Protein AF-A0A920L646-F1 (afdb_monomer)

Sequence (83 aa):
MIDVVQIVGSFVLRAYKETRFPFIVVTLSYWGLALPLGYLLAIHWGGGSPDGTVDFWIATILGIGVAAALITWRVRRLLRTLD

Mean predicted aligned error: 7.62 Å

Solvent-accessible surface area (backbone atoms only — not comparable to full-atom values): 4238 Å² total; per-residue (Å²): 113,57,64,57,51,32,51,52,39,40,51,53,34,42,74,71,70,46,56,64,61,52,52,51,43,46,49,45,21,48,62,66,38,14,48,52,45,17,49,46,39,23,60,71,68,24,75,85,47,86,61,22,59,58,40,32,51,51,22,42,53,51,15,46,46,53,30,20,52,54,36,48,51,51,52,53,52,57,54,64,72,74,111

Radius of gyration: 15.31 Å; Cα contacts (8 Å, |Δi|>4): 84; chains: 1; bounding box: 38×20×42 Å

Nearest PDB structures (foldseek):
  5y50-assembly1_A  TM=9.023E-01  e=2.262E-01  Arabidopsis thaliana
  7dqk-assembly1_A  TM=9.474E-01  e=2.182E+00  Nicotiana tabacum

pLDDT: mean 76.57, std 7.85, range [55.16, 85.12]

Foldseek 3Di:
DLLVLLVVLCVVCVVVVNNVQLVVLLCCLVVVFLVVQLCCCLPVVVVPPPCSVVSSVVSVVRSSNSSSVSSVVVSVVVVVVVD

Structure (mmCIF, N/CA/C/O backbone):
data_AF-A0A920L646-F1
#
_entry.id   AF-A0A920L646-F1
#
loop_
_atom_site.group_PDB
_atom_site.id
_atom_site.type_symbol
_atom_site.label_atom_id
_atom_site.label_alt_id
_atom_site.label_comp_id
_atom_site.label_asym_id
_atom_site.label_entity_id
_atom_site.label_seq_id
_atom_site.pdbx_PDB_ins_code
_atom_site.Cartn_x
_atom_site.Cartn_y
_atom_site.Cartn_z
_atom_site.occupancy
_atom_site.B_iso_or_equiv
_atom_site.auth_seq_id
_atom_site.auth_comp_id
_atom_site.auth_asym_id
_atom_site.auth_atom_id
_atom_site.pdbx_PDB_model_num
ATOM 1 N N . MET A 1 1 ? 8.828 7.929 3.395 1.00 61.84 1 MET A N 1
ATOM 2 C CA . MET A 1 1 ? 7.733 8.483 4.247 1.00 61.84 1 MET A CA 1
ATOM 3 C C . MET A 1 1 ? 6.483 7.610 4.189 1.00 61.84 1 MET A C 1
ATOM 5 O O . MET A 1 1 ? 5.896 7.348 5.232 1.00 61.84 1 MET A O 1
ATOM 9 N N . ILE A 1 2 ? 6.090 7.132 3.003 1.00 76.25 2 ILE A N 1
ATOM 10 C CA . ILE A 1 2 ? 4.986 6.170 2.818 1.00 76.25 2 ILE A CA 1
ATOM 11 C C . ILE A 1 2 ? 5.190 4.854 3.592 1.00 76.25 2 ILE A C 1
ATOM 13 O O . ILE A 1 2 ? 4.242 4.260 4.097 1.00 76.25 2 ILE A O 1
ATOM 17 N N . ASP A 1 3 ? 6.447 4.463 3.764 1.00 74.69 3 ASP A N 1
ATOM 18 C CA . ASP A 1 3 ? 6.906 3.248 4.441 1.00 74.69 3 ASP A CA 1
ATOM 19 C C . ASP A 1 3 ? 6.530 3.288 5.928 1.00 74.69 3 ASP A C 1
ATOM 21 O O . ASP A 1 3 ? 5.987 2.335 6.483 1.00 74.69 3 ASP A O 1
ATOM 25 N N . VAL A 1 4 ? 6.734 4.450 6.560 1.00 82.25 4 VAL A N 1
ATOM 26 C CA . VAL A 1 4 ? 6.393 4.688 7.968 1.00 82.25 4 VAL A CA 1
ATOM 27 C C . VAL A 1 4 ? 4.886 4.562 8.182 1.00 82.25 4 VAL A C 1
ATOM 29 O O . VAL A 1 4 ? 4.456 3.942 9.151 1.00 82.25 4 VAL A O 1
ATOM 32 N N . VAL A 1 5 ? 4.074 5.087 7.260 1.00 80.25 5 VAL A N 1
ATOM 33 C CA . VAL A 1 5 ? 2.606 5.003 7.337 1.00 80.25 5 VAL A CA 1
ATOM 34 C C . VAL A 1 5 ? 2.133 3.551 7.250 1.00 80.25 5 VAL A C 1
ATOM 36 O O . VAL A 1 5 ? 1.297 3.129 8.053 1.00 80.25 5 VAL A O 1
ATOM 39 N N . GLN A 1 6 ? 2.694 2.766 6.326 1.00 79.88 6 GLN A N 1
ATOM 40 C CA . GLN A 1 6 ? 2.382 1.341 6.201 1.00 79.88 6 GLN A CA 1
ATOM 41 C C . GLN A 1 6 ? 2.748 0.570 7.481 1.00 79.88 6 GLN A C 1
ATOM 43 O O . GLN A 1 6 ? 1.961 -0.256 7.959 1.00 79.88 6 GLN A O 1
ATOM 48 N N . ILE A 1 7 ? 3.929 0.845 8.046 1.00 82.62 7 ILE A N 1
ATOM 49 C CA . ILE A 1 7 ? 4.439 0.183 9.252 1.00 82.62 7 ILE A CA 1
ATOM 50 C C . ILE A 1 7 ? 3.566 0.531 10.464 1.00 82.62 7 ILE A C 1
ATOM 52 O O . ILE A 1 7 ? 3.047 -0.373 11.121 1.00 82.62 7 ILE A O 1
ATOM 56 N N . VAL A 1 8 ? 3.337 1.820 10.728 1.00 84.88 8 VAL A N 1
ATOM 57 C CA . VAL A 1 8 ? 2.519 2.284 11.861 1.00 84.88 8 VAL A CA 1
ATOM 58 C C . VAL A 1 8 ? 1.081 1.775 11.745 1.00 84.88 8 VAL A C 1
ATOM 60 O O . VAL A 1 8 ? 0.551 1.227 12.711 1.00 84.88 8 VAL A O 1
ATOM 63 N N . GLY A 1 9 ? 0.463 1.861 10.562 1.00 80.50 9 GLY A N 1
ATOM 64 C CA . GLY A 1 9 ? -0.889 1.340 10.345 1.00 80.50 9 GLY A CA 1
ATOM 65 C C . GLY A 1 9 ? -0.993 -0.175 10.566 1.00 80.50 9 GLY A C 1
ATOM 66 O O . GLY A 1 9 ? -1.971 -0.650 11.146 1.00 80.50 9 GLY A O 1
ATOM 67 N N . SER A 1 10 ? 0.043 -0.934 10.194 1.00 79.19 10 SER A N 1
ATOM 68 C CA . SER A 1 10 ? 0.120 -2.373 10.478 1.00 79.19 10 SER A CA 1
ATOM 69 C C . SER A 1 10 ? 0.244 -2.668 11.975 1.00 79.19 10 SER A C 1
ATOM 71 O O . SER A 1 10 ? -0.375 -3.616 12.458 1.00 79.19 10 SER A O 1
ATOM 73 N N . PHE A 1 11 ? 1.016 -1.872 12.723 1.00 82.94 11 PHE A N 1
ATOM 74 C CA . PHE A 1 11 ? 1.134 -2.015 14.179 1.00 82.94 11 PHE A CA 1
ATOM 75 C C . PHE A 1 11 ? -0.175 -1.694 14.903 1.00 82.94 11 PHE A C 1
ATOM 77 O O . PHE A 1 11 ? -0.559 -2.442 15.800 1.00 82.94 11 PHE A O 1
ATOM 84 N N . VAL A 1 12 ? -0.898 -0.656 14.470 1.00 82.50 12 VAL A N 1
ATOM 85 C CA . VAL A 1 12 ? -2.233 -0.335 15.001 1.00 82.50 12 VAL A CA 1
ATOM 86 C C . VAL A 1 12 ? -3.190 -1.506 14.770 1.00 82.50 12 VAL A C 1
ATOM 88 O O . VAL A 1 12 ? -3.789 -1.997 15.720 1.00 82.50 12 VAL A O 1
ATOM 91 N N . LEU A 1 13 ? -3.279 -2.036 13.547 1.00 78.06 13 LEU A N 1
ATOM 92 C CA . LEU A 1 13 ? -4.147 -3.187 13.246 1.00 78.06 13 LEU A CA 1
ATOM 93 C C . LEU A 1 13 ? -3.783 -4.436 14.067 1.00 78.06 13 LEU A C 1
ATOM 95 O O . LEU A 1 13 ? -4.670 -5.149 14.538 1.00 78.06 13 LEU A O 1
ATOM 99 N N . ARG A 1 14 ? -2.486 -4.672 14.310 1.00 78.69 14 ARG A N 1
ATOM 100 C CA . ARG A 1 14 ? -2.024 -5.750 15.200 1.00 78.69 14 ARG A CA 1
ATOM 101 C C . ARG A 1 14 ? -2.430 -5.524 16.658 1.00 78.69 14 ARG A C 1
ATOM 103 O O . ARG A 1 14 ? -2.794 -6.496 17.315 1.00 78.69 14 ARG A O 1
ATOM 110 N N . ALA A 1 15 ? -2.422 -4.282 17.145 1.00 81.88 15 ALA A N 1
ATOM 111 C CA . ALA A 1 15 ? -2.913 -3.945 18.484 1.00 81.88 15 ALA A CA 1
ATOM 112 C C . ALA A 1 15 ? -4.417 -4.248 18.639 1.00 81.88 15 ALA A C 1
ATOM 114 O O . ALA A 1 15 ? -4.841 -4.741 19.680 1.00 81.88 15 ALA A O 1
ATOM 115 N N . TYR A 1 16 ? -5.199 -4.078 17.569 1.00 78.00 16 TYR A N 1
ATOM 116 C CA . TYR A 1 16 ? -6.620 -4.452 17.499 1.00 78.00 16 TYR A CA 1
ATOM 117 C C . TYR A 1 16 ? -6.877 -5.955 17.246 1.00 78.00 16 TYR A C 1
ATOM 119 O O . TYR A 1 16 ? -8.001 -6.347 16.942 1.00 78.00 16 TYR A O 1
ATOM 127 N N . LYS A 1 17 ? -5.856 -6.819 17.368 1.00 78.25 17 LYS A N 1
ATOM 128 C CA . LYS A 1 17 ? -5.893 -8.267 17.056 1.00 78.25 17 LYS A CA 1
ATOM 129 C C . LYS A 1 17 ? -6.223 -8.613 15.592 1.00 78.25 17 LYS A C 1
ATOM 131 O O . LYS A 1 17 ? -6.380 -9.790 15.264 1.00 78.25 17 LYS A O 1
ATOM 136 N N . GLU A 1 18 ? -6.249 -7.642 14.679 1.00 74.38 18 GLU A N 1
ATOM 137 C CA . GLU A 1 18 ? -6.558 -7.859 13.263 1.00 74.38 18 GLU A CA 1
ATOM 138 C C . GLU A 1 18 ? -5.265 -7.962 12.429 1.00 74.38 18 GLU A C 1
ATOM 140 O O . GLU A 1 18 ? -4.851 -7.042 11.726 1.00 74.38 18 GLU A O 1
ATOM 145 N N . THR A 1 19 ? -4.573 -9.105 12.516 1.00 76.12 19 THR A N 1
ATOM 146 C CA . THR A 1 19 ? -3.248 -9.294 11.881 1.00 76.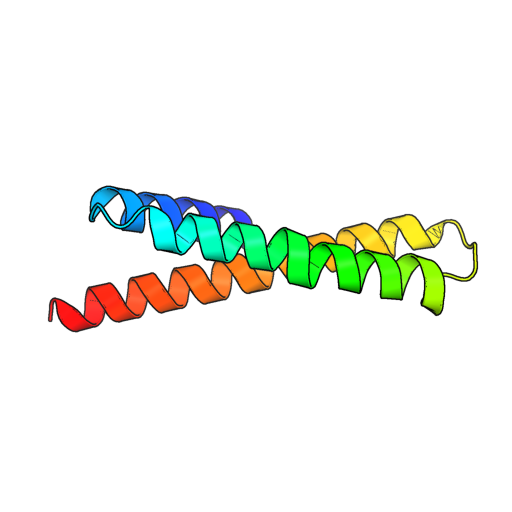12 19 THR A CA 1
ATOM 147 C C . THR A 1 19 ? -3.303 -9.765 10.426 1.00 76.12 19 THR A C 1
ATOM 149 O O . THR A 1 19 ? -2.357 -9.551 9.667 1.00 76.12 19 THR A O 1
ATOM 152 N N . ARG A 1 20 ? -4.415 -10.389 10.020 1.00 76.62 20 ARG A N 1
ATOM 153 C CA . ARG A 1 20 ? -4.583 -10.995 8.687 1.00 76.62 20 ARG A CA 1
ATOM 154 C C . ARG A 1 20 ? -4.685 -9.949 7.579 1.00 76.62 20 ARG A C 1
ATOM 156 O O . ARG A 1 20 ? -4.122 -10.133 6.506 1.00 76.62 20 ARG A O 1
ATOM 163 N N . PHE A 1 21 ? -5.369 -8.841 7.853 1.00 78.19 21 PHE A N 1
ATOM 164 C CA . PHE A 1 21 ? -5.630 -7.796 6.868 1.00 78.19 21 PHE A CA 1
ATOM 165 C C . PHE A 1 21 ? -4.347 -7.111 6.356 1.00 78.19 21 PHE A C 1
ATOM 167 O O . PHE A 1 21 ? -4.113 -7.146 5.147 1.00 78.19 21 PHE A O 1
ATOM 174 N N . PRO A 1 22 ? -3.465 -6.555 7.215 1.00 79.19 22 PRO A N 1
ATOM 175 C CA . PRO A 1 22 ? -2.222 -5.948 6.738 1.00 79.19 22 PRO A CA 1
ATOM 176 C C . PRO A 1 22 ? -1.301 -6.959 6.038 1.00 79.19 22 PRO A C 1
ATOM 178 O O . PRO A 1 22 ? -0.632 -6.598 5.075 1.00 79.19 22 PRO A O 1
ATOM 181 N N . PHE A 1 23 ? -1.303 -8.233 6.449 1.00 79.19 23 PHE A N 1
ATOM 182 C CA . PHE A 1 23 ? -0.487 -9.268 5.806 1.00 79.19 23 PHE A CA 1
ATOM 183 C C . PHE A 1 23 ? -0.931 -9.552 4.362 1.00 79.19 23 PHE A C 1
ATOM 185 O O . PHE A 1 23 ? -0.097 -9.601 3.457 1.00 79.19 23 PHE A O 1
ATOM 192 N N . ILE A 1 24 ? -2.242 -9.679 4.129 1.00 82.62 24 ILE A N 1
ATO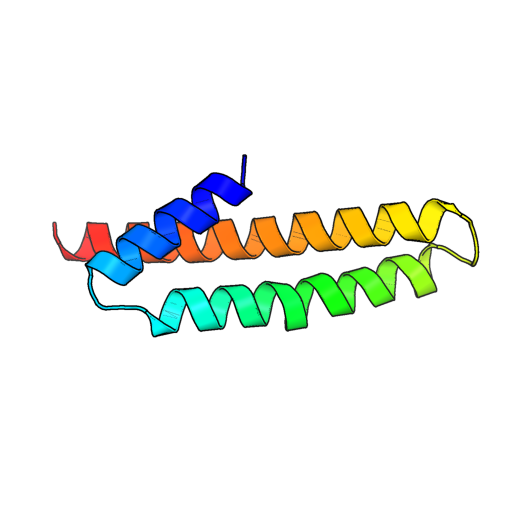M 193 C CA . ILE A 1 24 ? -2.804 -9.896 2.786 1.00 82.62 24 ILE A CA 1
ATOM 194 C C . ILE A 1 24 ? -2.557 -8.676 1.897 1.00 82.62 24 ILE A C 1
ATOM 196 O O . ILE A 1 24 ? -2.148 -8.835 0.752 1.00 82.62 24 ILE A O 1
ATOM 200 N N . VAL A 1 25 ? -2.752 -7.464 2.425 1.00 83.12 25 VAL A N 1
ATOM 201 C CA . VAL A 1 25 ? -2.539 -6.223 1.665 1.00 83.12 25 VAL A CA 1
ATOM 202 C C . VAL A 1 25 ? -1.086 -6.088 1.223 1.00 83.12 25 VAL A C 1
ATOM 204 O O . VAL A 1 25 ? -0.835 -5.858 0.045 1.00 83.12 25 VAL A O 1
ATOM 207 N N . VAL A 1 26 ? -0.125 -6.284 2.130 1.00 82.38 26 VAL A N 1
ATOM 208 C CA . VAL A 1 26 ? 1.303 -6.212 1.782 1.00 82.38 26 VAL A CA 1
ATOM 209 C C . VAL A 1 26 ? 1.674 -7.301 0.781 1.00 82.38 26 VAL A C 1
ATOM 211 O O . VAL A 1 26 ? 2.371 -7.015 -0.189 1.00 82.38 26 VAL A O 1
ATOM 214 N N . THR A 1 27 ? 1.162 -8.520 0.966 1.00 83.06 27 THR A N 1
ATOM 215 C CA . THR A 1 27 ? 1.411 -9.627 0.034 1.00 83.06 27 THR A CA 1
ATOM 216 C C . THR A 1 27 ? 0.877 -9.300 -1.359 1.00 83.06 27 THR A C 1
ATOM 218 O O . THR A 1 27 ? 1.625 -9.409 -2.321 1.00 83.06 27 THR A O 1
ATOM 221 N N . LEU A 1 28 ? -0.367 -8.829 -1.483 1.00 83.19 28 LEU A N 1
ATOM 222 C CA . LEU A 1 28 ? -0.965 -8.464 -2.772 1.00 83.19 28 LEU A CA 1
ATOM 223 C C . LEU A 1 28 ? -0.292 -7.249 -3.415 1.00 83.19 28 LEU A C 1
ATOM 225 O O . LEU A 1 28 ? -0.105 -7.229 -4.626 1.00 83.19 28 LEU A O 1
ATOM 229 N N . SER A 1 29 ? 0.103 -6.248 -2.633 1.00 81.81 29 SER A N 1
ATOM 230 C CA . SER A 1 29 ? 0.802 -5.078 -3.166 1.00 81.81 29 SER A CA 1
ATOM 231 C C . SER A 1 29 ? 2.199 -5.424 -3.680 1.00 81.81 29 SER A C 1
ATOM 233 O O . SER A 1 29 ? 2.587 -4.946 -4.744 1.00 81.81 29 SER A O 1
ATOM 235 N N . TYR A 1 30 ? 2.943 -6.281 -2.980 1.00 78.38 30 TYR A N 1
ATOM 236 C CA . TYR A 1 30 ? 4.261 -6.714 -3.448 1.00 78.38 30 TYR A CA 1
ATOM 237 C C . TYR A 1 30 ? 4.161 -7.715 -4.603 1.00 78.38 30 TYR A C 1
ATOM 239 O O . TYR A 1 30 ? 4.795 -7.533 -5.639 1.00 78.38 30 TYR A O 1
ATOM 247 N N . TRP A 1 31 ? 3.339 -8.754 -4.462 1.00 79.50 31 TRP A N 1
ATOM 248 C CA . TRP A 1 31 ? 3.260 -9.821 -5.459 1.00 79.50 31 TRP A CA 1
ATOM 249 C C . TRP A 1 31 ? 2.380 -9.490 -6.660 1.00 79.50 31 TRP A C 1
ATOM 251 O O . TRP A 1 31 ? 2.689 -9.908 -7.768 1.00 79.50 31 TRP A O 1
ATOM 261 N N . GLY A 1 32 ? 1.279 -8.771 -6.454 1.00 77.38 32 GLY A N 1
ATOM 262 C CA . GLY A 1 32 ? 0.290 -8.477 -7.492 1.00 77.38 32 GLY A CA 1
ATOM 263 C C . GLY A 1 32 ? 0.477 -7.129 -8.183 1.00 77.38 32 GLY A C 1
ATOM 264 O O . GLY A 1 32 ? -0.021 -6.951 -9.288 1.00 77.38 32 GLY A O 1
ATOM 265 N N . LEU A 1 33 ? 1.190 -6.181 -7.568 1.00 78.12 33 LEU A N 1
ATOM 266 C CA . LEU A 1 33 ? 1.440 -4.859 -8.155 1.00 78.12 33 LEU A CA 1
ATOM 267 C C . LEU A 1 33 ? 2.923 -4.614 -8.410 1.00 78.12 33 LEU A C 1
ATOM 269 O O . LEU A 1 33 ? 3.282 -4.352 -9.551 1.00 78.12 33 LEU A O 1
ATOM 273 N N . ALA A 1 34 ? 3.789 -4.737 -7.403 1.00 79.88 34 ALA A N 1
ATOM 274 C CA . ALA A 1 34 ? 5.205 -4.411 -7.578 1.00 79.88 34 ALA A CA 1
ATOM 275 C C . ALA A 1 34 ? 5.912 -5.360 -8.562 1.00 79.88 34 ALA A C 1
ATOM 277 O O . ALA A 1 34 ? 6.631 -4.887 -9.438 1.00 79.88 34 ALA A O 1
ATOM 278 N N . LEU A 1 35 ? 5.674 -6.676 -8.473 1.00 78.00 35 LEU A N 1
ATOM 279 C CA . LEU A 1 35 ? 6.278 -7.646 -9.400 1.00 78.00 35 LEU A CA 1
ATOM 280 C C . LEU A 1 35 ? 5.753 -7.519 -10.841 1.00 78.00 35 LEU A C 1
ATOM 282 O O . LEU A 1 35 ? 6.583 -7.458 -11.749 1.00 78.00 35 LEU A O 1
ATOM 286 N N . PRO A 1 36 ? 4.431 -7.433 -11.102 1.00 79.56 36 PRO A N 1
ATOM 287 C CA . PRO A 1 36 ? 3.932 -7.321 -12.466 1.00 79.56 36 PRO A CA 1
ATOM 288 C C . PRO A 1 36 ? 4.253 -5.967 -13.088 1.00 79.56 36 PRO A C 1
ATOM 290 O O . PRO A 1 36 ? 4.678 -5.947 -14.236 1.00 79.56 36 PRO A O 1
ATOM 293 N N . LEU A 1 37 ? 4.129 -4.849 -12.350 1.00 75.88 37 LEU A N 1
ATOM 294 C CA . LEU A 1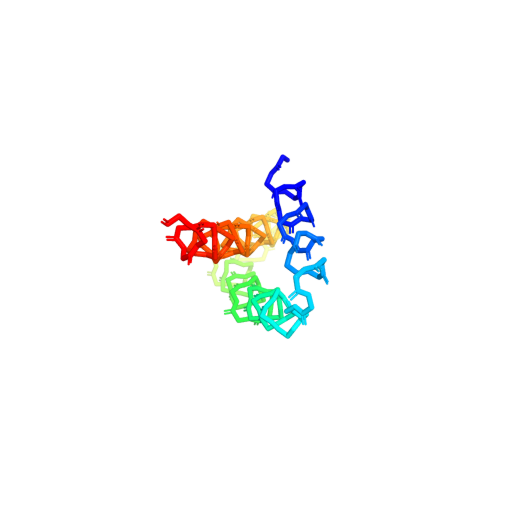 37 ? 4.567 -3.545 -12.870 1.00 75.88 37 LEU A CA 1
ATOM 295 C C . LEU A 1 37 ? 6.079 -3.510 -13.082 1.00 75.88 37 LEU A C 1
ATOM 297 O O . LEU A 1 37 ? 6.519 -2.961 -14.085 1.00 75.88 37 LEU A O 1
ATOM 301 N N . GLY A 1 38 ? 6.865 -4.088 -12.172 1.00 74.25 38 GLY A N 1
ATOM 302 C CA . GLY A 1 38 ? 8.319 -4.141 -12.302 1.00 74.25 38 GLY A CA 1
ATOM 303 C C . GLY A 1 38 ? 8.739 -4.929 -13.537 1.00 74.25 38 GLY A C 1
ATOM 304 O O . GLY A 1 38 ? 9.579 -4.463 -14.298 1.00 74.25 38 GLY A O 1
ATOM 305 N N . TYR A 1 39 ? 8.099 -6.072 -13.792 1.00 73.50 39 TYR A N 1
ATOM 306 C CA . TYR A 1 39 ? 8.315 -6.861 -15.004 1.00 73.50 39 TYR A CA 1
ATOM 307 C C . TYR A 1 39 ? 7.869 -6.103 -16.264 1.00 73.50 39 TYR A C 1
ATOM 309 O O . TYR A 1 39 ? 8.611 -6.054 -17.243 1.00 73.50 39 TYR A O 1
ATOM 317 N N . LEU A 1 40 ? 6.686 -5.477 -16.240 1.00 73.88 40 LEU A N 1
ATOM 318 C CA . LEU A 1 40 ? 6.145 -4.766 -17.400 1.00 73.88 40 LEU A CA 1
ATOM 319 C C . LEU A 1 40 ? 7.000 -3.548 -17.769 1.00 73.88 40 LEU A C 1
ATOM 321 O O . LEU A 1 40 ? 7.339 -3.375 -18.934 1.00 73.88 40 LEU A O 1
ATOM 325 N N . LEU A 1 41 ? 7.373 -2.714 -16.797 1.00 69.62 41 LEU A N 1
ATOM 326 C CA . LEU A 1 41 ? 8.182 -1.530 -17.075 1.00 69.62 41 LEU A CA 1
ATOM 327 C C . LEU A 1 41 ? 9.622 -1.914 -17.441 1.00 69.62 41 LEU A C 1
ATOM 329 O O . LEU A 1 41 ? 10.117 -1.456 -18.468 1.00 69.62 41 LEU A O 1
ATOM 333 N N . ALA A 1 42 ? 10.270 -2.801 -16.677 1.00 68.12 42 ALA A N 1
ATOM 334 C CA . ALA A 1 42 ? 11.678 -3.129 -16.908 1.00 68.12 42 ALA A CA 1
ATOM 335 C C . ALA A 1 42 ? 11.915 -3.892 -18.223 1.00 68.12 42 ALA A C 1
ATOM 337 O O . ALA A 1 42 ? 12.943 -3.693 -18.868 1.00 68.12 42 ALA A O 1
ATOM 338 N N . ILE A 1 43 ? 10.983 -4.759 -18.636 1.00 64.44 43 ILE A N 1
ATOM 339 C CA . ILE A 1 43 ? 11.165 -5.615 -19.822 1.00 64.44 43 ILE A CA 1
ATOM 340 C C . ILE A 1 43 ? 10.456 -5.049 -21.049 1.00 64.44 43 ILE A C 1
ATOM 342 O O . ILE A 1 43 ? 11.001 -5.123 -22.148 1.00 64.44 43 ILE A O 1
ATOM 346 N N . HIS A 1 44 ? 9.253 -4.491 -20.89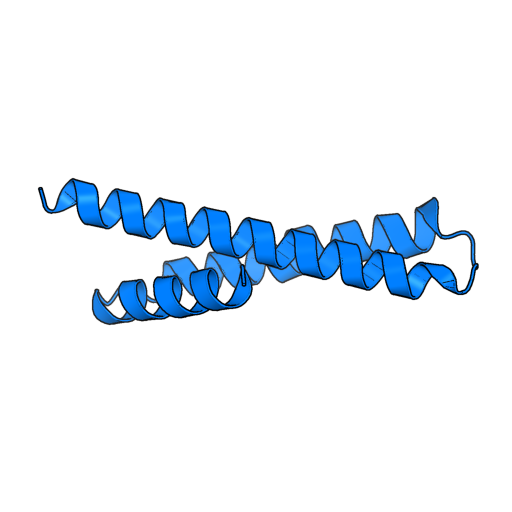1 1.00 63.22 44 HIS A N 1
ATOM 347 C CA . HIS A 1 44 ? 8.470 -4.005 -22.028 1.00 63.22 44 HIS A CA 1
ATOM 348 C C . HIS A 1 44 ? 8.832 -2.568 -22.419 1.00 63.22 44 HIS A C 1
ATOM 350 O O . HIS A 1 44 ? 8.820 -2.249 -23.605 1.00 63.22 44 HIS A O 1
ATOM 356 N N . TRP A 1 45 ? 9.188 -1.717 -21.449 1.00 60.09 45 TRP A N 1
ATOM 357 C C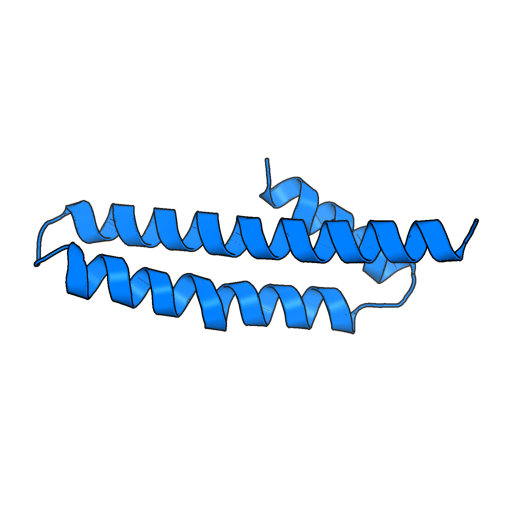A . TRP A 1 45 ? 9.540 -0.311 -21.691 1.00 60.09 45 TRP A CA 1
ATOM 358 C C . TRP A 1 45 ? 11.051 -0.046 -21.651 1.00 60.09 45 TRP A C 1
ATOM 360 O O . TRP A 1 45 ? 11.541 0.782 -22.416 1.00 60.09 45 TRP A O 1
ATOM 370 N N . GLY A 1 46 ? 11.794 -0.777 -20.811 1.00 58.50 46 GLY A N 1
ATOM 371 C CA . GLY A 1 46 ? 13.234 -0.587 -20.607 1.00 58.50 46 GLY A CA 1
ATOM 372 C C . GLY A 1 46 ? 14.132 -1.037 -21.766 1.00 58.50 46 GLY A C 1
ATOM 373 O O . GLY A 1 46 ? 15.285 -0.620 -21.830 1.00 58.50 46 GLY A O 1
ATOM 374 N N . GLY A 1 47 ? 13.639 -1.870 -22.694 1.00 56.31 47 GLY A N 1
ATOM 375 C CA . GLY A 1 47 ? 14.296 -2.155 -23.982 1.00 56.31 47 GLY A CA 1
ATOM 376 C C . GLY A 1 47 ? 15.755 -2.653 -23.934 1.00 56.31 47 GLY A C 1
ATOM 377 O O . GLY A 1 47 ? 16.439 -2.584 -24.951 1.00 56.31 47 GLY A O 1
ATOM 378 N N . GLY A 1 48 ? 16.253 -3.133 -22.787 1.00 56.28 48 GLY A N 1
ATOM 379 C CA . GLY A 1 48 ? 17.658 -3.530 -22.597 1.00 56.28 48 GLY A CA 1
ATOM 380 C C . GLY A 1 48 ? 18.614 -2.407 -22.162 1.00 56.28 48 GLY A C 1
ATOM 381 O O . GLY A 1 48 ? 19.819 -2.640 -22.077 1.00 56.28 48 GLY A O 1
ATOM 382 N N . SER A 1 49 ? 18.106 -1.211 -21.861 1.00 57.06 49 SER A N 1
ATOM 383 C CA . SER A 1 49 ? 18.897 -0.088 -21.344 1.00 57.06 49 SER A CA 1
ATOM 384 C C . SER A 1 49 ? 19.236 -0.266 -19.850 1.00 57.06 49 SER A C 1
ATOM 386 O O . SER A 1 49 ? 18.435 -0.841 -19.107 1.00 57.06 49 SER A O 1
ATOM 388 N N . PRO A 1 50 ? 20.373 0.274 -19.357 1.00 59.34 50 PRO A N 1
ATOM 389 C CA . PRO A 1 50 ? 20.742 0.255 -17.931 1.00 59.34 50 PRO A CA 1
ATOM 390 C C . PRO A 1 50 ? 19.668 0.841 -16.990 1.00 59.34 50 PRO A C 1
ATOM 392 O O . PRO A 1 50 ? 19.619 0.494 -15.807 1.00 59.34 50 PRO A O 1
ATOM 395 N N . ASP A 1 51 ? 18.780 1.678 -17.532 1.00 62.88 51 ASP A N 1
ATOM 396 C CA . ASP A 1 51 ? 17.664 2.321 -16.831 1.00 62.88 51 ASP A CA 1
ATOM 397 C C . ASP A 1 51 ? 16.560 1.357 -16.373 1.00 62.88 51 ASP A C 1
ATOM 399 O O . ASP A 1 51 ? 15.814 1.693 -15.455 1.00 62.88 51 ASP A O 1
ATOM 403 N N . GLY A 1 52 ? 16.499 0.122 -16.890 1.00 64.56 52 GLY A N 1
ATOM 404 C CA . GLY A 1 52 ? 15.490 -0.860 -16.459 1.00 64.56 52 GLY A CA 1
ATOM 405 C C . GLY A 1 52 ? 15.552 -1.196 -14.958 1.00 64.56 52 GLY A C 1
ATOM 406 O O . GLY A 1 52 ? 14.563 -1.626 -14.364 1.00 64.56 52 GLY A O 1
ATOM 407 N N . THR A 1 53 ? 16.694 -0.942 -14.308 1.00 68.69 53 THR A N 1
ATOM 408 C CA . THR A 1 53 ? 16.811 -1.040 -12.845 1.00 68.69 53 THR A CA 1
ATOM 409 C C . THR A 1 53 ? 16.017 0.068 -12.149 1.00 68.69 53 THR A C 1
ATOM 411 O O . THR A 1 53 ? 15.336 -0.201 -11.162 1.00 68.69 53 THR A O 1
ATOM 414 N N . VAL A 1 54 ? 16.066 1.304 -12.657 1.00 74.38 54 VAL A N 1
ATOM 415 C CA . VAL A 1 54 ? 15.335 2.457 -12.099 1.00 74.38 54 VAL A CA 1
ATOM 416 C C . VAL A 1 54 ? 13.831 2.210 -12.168 1.00 74.38 54 VAL A C 1
ATOM 418 O O . VAL A 1 54 ? 13.122 2.416 -11.181 1.00 74.38 54 VAL A O 1
ATOM 421 N N . ASP A 1 55 ? 13.364 1.671 -13.288 1.00 72.94 55 ASP A N 1
ATOM 422 C CA . ASP A 1 55 ? 11.963 1.318 -13.503 1.00 72.94 55 ASP A CA 1
ATOM 423 C C . ASP A 1 55 ? 11.450 0.272 -12.499 1.00 72.94 55 ASP A C 1
ATOM 425 O O . ASP A 1 55 ? 10.323 0.362 -11.998 1.00 72.94 55 ASP A O 1
ATOM 429 N N . PHE A 1 56 ? 12.303 -0.683 -12.120 1.00 76.62 56 PHE A N 1
ATOM 430 C CA . PHE A 1 56 ? 11.992 -1.661 -11.078 1.00 76.62 56 PHE A CA 1
ATOM 431 C C . PHE A 1 56 ? 11.846 -1.017 -9.686 1.00 76.62 5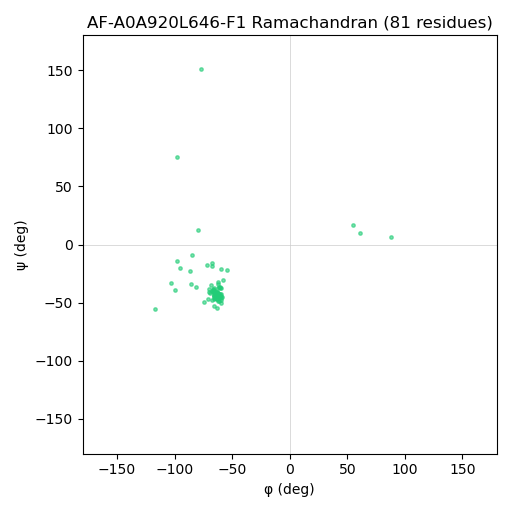6 PHE A C 1
ATOM 433 O O . PHE A 1 56 ? 10.931 -1.351 -8.921 1.00 76.62 56 PHE A O 1
ATOM 440 N N . TRP A 1 57 ? 12.708 -0.052 -9.350 1.00 79.25 57 TRP A N 1
ATOM 441 C CA . TRP A 1 57 ? 12.592 0.703 -8.097 1.00 79.25 57 TRP A CA 1
ATOM 442 C C . TRP A 1 57 ? 11.328 1.569 -8.070 1.00 79.25 57 TRP A C 1
ATOM 444 O O . TRP A 1 57 ? 10.648 1.617 -7.042 1.00 79.25 57 TRP A O 1
ATOM 454 N N . ILE A 1 58 ? 10.955 2.184 -9.197 1.00 80.81 58 ILE A N 1
ATOM 455 C CA . ILE A 1 58 ? 9.705 2.948 -9.325 1.00 80.81 58 ILE A CA 1
ATOM 456 C C . ILE A 1 58 ? 8.493 2.040 -9.085 1.00 80.81 58 ILE A C 1
ATOM 458 O O . ILE A 1 58 ? 7.615 2.390 -8.292 1.00 80.81 58 ILE A O 1
ATOM 462 N N . ALA A 1 59 ? 8.465 0.850 -9.692 1.00 81.62 59 ALA A N 1
ATOM 463 C CA . ALA A 1 59 ? 7.400 -0.127 -9.469 1.00 81.62 59 ALA A CA 1
ATOM 464 C C . ALA A 1 59 ? 7.307 -0.571 -7.996 1.00 81.62 59 ALA A C 1
ATOM 466 O O . ALA A 1 59 ? 6.207 -0.719 -7.455 1.00 81.62 59 ALA A O 1
ATOM 467 N N . THR A 1 60 ? 8.450 -0.714 -7.319 1.00 81.06 60 THR A N 1
ATOM 468 C CA . THR A 1 60 ? 8.510 -1.053 -5.887 1.00 81.06 60 THR A CA 1
ATOM 469 C C . THR A 1 60 ? 7.912 0.059 -5.019 1.00 81.06 60 THR A C 1
ATOM 471 O O . THR A 1 60 ? 7.080 -0.214 -4.151 1.00 81.06 60 THR A O 1
ATOM 474 N N . ILE A 1 61 ? 8.261 1.321 -5.284 1.00 84.56 61 ILE A N 1
ATOM 475 C CA . ILE A 1 61 ? 7.706 2.485 -4.570 1.00 84.56 61 ILE A CA 1
ATOM 476 C C . ILE A 1 61 ? 6.190 2.583 -4.785 1.00 84.56 61 ILE A C 1
ATOM 478 O O . ILE A 1 61 ? 5.445 2.829 -3.834 1.00 84.56 61 ILE A O 1
ATOM 482 N N . LEU A 1 62 ? 5.717 2.339 -6.010 1.00 83.06 62 LEU A N 1
ATOM 483 C CA . LEU A 1 62 ? 4.290 2.294 -6.343 1.00 83.06 62 LEU A CA 1
ATOM 484 C C . LEU A 1 62 ? 3.558 1.196 -5.559 1.00 83.06 62 LEU A C 1
ATOM 486 O O . LEU A 1 62 ? 2.502 1.457 -4.977 1.00 83.06 62 LEU A O 1
ATOM 490 N N . GLY A 1 63 ? 4.142 -0.002 -5.467 1.00 81.81 63 GLY A N 1
ATOM 491 C CA . GLY A 1 63 ? 3.607 -1.104 -4.664 1.00 81.81 63 GLY A CA 1
ATOM 492 C C . GLY A 1 63 ? 3.480 -0.751 -3.178 1.00 81.81 63 GLY A C 1
ATOM 493 O O . GLY A 1 63 ? 2.419 -0.958 -2.582 1.00 81.81 63 GLY A O 1
ATOM 494 N N . ILE A 1 64 ? 4.521 -0.149 -2.592 1.00 82.38 64 ILE A N 1
ATOM 495 C CA . ILE A 1 64 ? 4.507 0.327 -1.196 1.00 82.38 64 ILE A CA 1
ATOM 496 C C . ILE A 1 64 ? 3.456 1.432 -1.011 1.00 82.38 64 ILE A C 1
ATOM 498 O O . ILE A 1 64 ? 2.724 1.431 -0.019 1.00 82.38 64 ILE A O 1
ATOM 502 N N . GLY A 1 65 ? 3.324 2.348 -1.973 1.00 85.12 65 GLY A N 1
ATOM 503 C CA . GLY A 1 65 ? 2.328 3.420 -1.940 1.00 85.12 65 GLY A CA 1
ATOM 504 C C . GLY A 1 65 ? 0.896 2.886 -1.885 1.00 85.12 65 GLY A C 1
ATOM 505 O O . GLY A 1 65 ? 0.095 3.332 -1.057 1.00 85.12 65 GLY A O 1
ATOM 506 N N . VAL A 1 66 ? 0.586 1.876 -2.703 1.00 82.62 66 VAL A N 1
ATOM 507 C CA . VAL A 1 66 ? -0.727 1.211 -2.688 1.00 82.62 66 VAL A CA 1
ATOM 508 C C . VAL A 1 66 ? -0.962 0.477 -1.364 1.00 82.62 66 VAL A C 1
ATOM 510 O O . VAL A 1 66 ? -2.045 0.602 -0.782 1.00 82.62 66 VAL A O 1
ATOM 513 N N . ALA A 1 67 ? 0.046 -0.230 -0.841 1.00 80.81 67 ALA A N 1
ATOM 514 C CA . ALA A 1 67 ? -0.052 -0.909 0.453 1.00 80.81 67 ALA A CA 1
ATOM 515 C C . ALA A 1 67 ? -0.345 0.082 1.590 1.00 80.81 67 ALA A C 1
ATOM 517 O O . ALA A 1 67 ? -1.261 -0.128 2.392 1.00 80.81 67 ALA A O 1
ATOM 518 N N . ALA A 1 68 ? 0.393 1.194 1.638 1.00 82.56 68 ALA A N 1
ATOM 519 C CA . ALA A 1 68 ? 0.209 2.249 2.628 1.00 82.56 68 ALA A CA 1
ATOM 520 C C . ALA A 1 68 ? -1.196 2.870 2.544 1.00 82.56 68 ALA A C 1
ATOM 522 O O . ALA A 1 68 ? -1.842 3.073 3.578 1.00 82.56 68 ALA A O 1
ATOM 523 N N . ALA A 1 69 ? -1.701 3.126 1.332 1.00 83.69 69 ALA A N 1
ATOM 524 C CA . ALA A 1 69 ? -3.037 3.681 1.118 1.00 83.69 69 ALA A CA 1
ATOM 525 C C . ALA A 1 69 ? -4.148 2.737 1.614 1.00 83.69 69 ALA A C 1
ATOM 527 O O . ALA A 1 69 ? -5.041 3.167 2.351 1.00 83.69 69 ALA A O 1
ATOM 528 N N . LEU A 1 70 ? -4.068 1.446 1.275 1.00 82.25 70 LEU A N 1
ATOM 529 C CA . LEU A 1 70 ? -5.042 0.428 1.689 1.00 82.25 70 LEU A CA 1
ATOM 530 C C . LEU A 1 70 ? -5.055 0.214 3.209 1.00 82.25 70 LEU A C 1
ATOM 532 O O . LEU A 1 70 ? -6.127 0.149 3.818 1.00 82.25 70 LEU A O 1
ATOM 536 N N . ILE A 1 71 ? -3.878 0.153 3.839 1.00 81.31 71 ILE A N 1
ATOM 537 C CA . ILE A 1 71 ? -3.759 0.022 5.298 1.00 81.31 71 ILE A CA 1
ATOM 538 C C . ILE A 1 71 ? -4.315 1.265 5.997 1.00 81.31 71 ILE A C 1
ATOM 540 O O . ILE A 1 71 ? -5.113 1.142 6.926 1.00 81.31 71 ILE A O 1
ATOM 544 N N . THR A 1 72 ? -3.968 2.461 5.516 1.00 83.00 72 THR A N 1
ATOM 545 C CA . THR A 1 72 ? -4.491 3.725 6.063 1.00 83.00 72 THR A CA 1
ATOM 546 C C . THR A 1 72 ? -6.011 3.788 5.953 1.00 83.00 72 THR A C 1
ATOM 548 O O . THR A 1 72 ? -6.693 4.194 6.895 1.00 83.00 72 THR A O 1
ATOM 551 N N . TRP A 1 73 ? -6.567 3.359 4.820 1.00 84.62 73 TRP A N 1
ATOM 552 C CA . TRP A 1 73 ? -8.010 3.302 4.621 1.00 84.62 73 TRP A CA 1
ATOM 553 C C . TRP A 1 73 ? -8.694 2.327 5.586 1.00 84.62 73 TRP A C 1
ATOM 555 O O . TRP A 1 73 ? -9.723 2.678 6.171 1.00 84.62 73 TRP A O 1
ATOM 565 N N . ARG A 1 74 ? -8.109 1.142 5.818 1.00 82.12 74 ARG A N 1
ATOM 566 C CA . ARG A 1 74 ? -8.636 0.173 6.792 1.00 82.12 74 ARG A CA 1
ATOM 567 C C . ARG A 1 74 ? -8.615 0.732 8.209 1.00 82.12 74 ARG A C 1
ATOM 569 O O . ARG A 1 74 ? -9.634 0.652 8.888 1.00 82.12 74 ARG A O 1
ATOM 576 N N . VAL A 1 75 ? -7.503 1.338 8.625 1.00 80.06 75 VAL A N 1
ATOM 577 C CA . VAL A 1 75 ? -7.375 1.967 9.950 1.00 80.06 75 VAL A CA 1
ATOM 578 C C . VAL A 1 75 ? -8.424 3.065 10.131 1.00 80.06 75 VAL A C 1
ATOM 580 O O . VAL A 1 75 ? -9.113 3.087 11.145 1.00 80.06 75 VAL A O 1
ATOM 583 N N . ARG A 1 76 ? -8.627 3.932 9.128 1.00 83.00 76 ARG A N 1
ATOM 584 C CA . ARG A 1 76 ? -9.671 4.974 9.180 1.00 83.00 76 ARG A CA 1
ATOM 585 C C . ARG A 1 76 ? -11.082 4.399 9.281 1.00 83.00 76 ARG A C 1
ATOM 587 O O . ARG A 1 76 ? -11.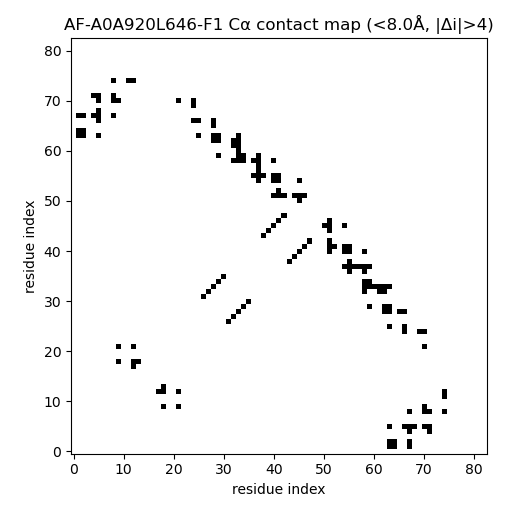915 4.987 9.959 1.00 83.00 76 ARG A O 1
ATOM 594 N N . ARG A 1 77 ? -11.375 3.285 8.601 1.00 83.19 77 ARG A N 1
ATOM 595 C CA . ARG A 1 77 ? -12.674 2.607 8.739 1.00 83.19 77 ARG A CA 1
ATOM 596 C C . ARG A 1 77 ? -12.864 2.031 10.137 1.00 83.19 77 ARG A C 1
ATOM 598 O O . ARG A 1 77 ? -13.938 2.212 10.687 1.00 83.19 77 ARG A O 1
ATOM 605 N N . LEU A 1 78 ? -11.832 1.397 10.692 1.00 81.50 78 LEU A N 1
ATOM 606 C CA . LEU A 1 78 ? -11.868 0.836 12.043 1.00 81.50 78 LEU A CA 1
ATOM 607 C C . LEU A 1 78 ? -12.101 1.926 13.101 1.00 81.50 78 LEU A C 1
ATOM 609 O O . LEU A 1 78 ? -12.912 1.752 14.002 1.00 81.50 78 LEU A O 1
ATOM 613 N N . LEU A 1 79 ? -11.428 3.071 12.957 1.00 80.19 79 LEU A N 1
ATOM 614 C CA . LEU A 1 79 ? -11.618 4.222 13.842 1.00 80.19 79 LEU A CA 1
ATOM 615 C C . LEU A 1 79 ? -13.047 4.770 13.759 1.00 80.19 79 LEU A C 1
ATOM 617 O O . LEU A 1 79 ? -13.674 4.974 14.784 1.00 80.19 79 LEU A O 1
ATOM 621 N N . ARG A 1 80 ? -13.605 4.913 12.550 1.00 79.00 80 ARG A N 1
ATOM 622 C CA . ARG A 1 80 ? -14.990 5.382 12.361 1.00 79.00 80 ARG A CA 1
ATOM 623 C C . ARG A 1 80 ? -16.070 4.417 12.842 1.00 79.00 80 ARG A C 1
ATOM 625 O O . ARG A 1 80 ? -17.212 4.826 12.942 1.00 79.00 80 ARG A O 1
ATOM 632 N N . THR A 1 81 ? -15.753 3.140 13.038 1.00 79.62 81 THR A N 1
ATOM 633 C CA . THR A 1 81 ? -16.695 2.178 13.636 1.00 79.62 81 THR A CA 1
ATOM 634 C C . THR A 1 81 ? -16.680 2.200 15.163 1.00 79.62 81 THR A C 1
ATOM 636 O O . THR A 1 81 ? -17.494 1.512 15.770 1.00 79.62 81 THR A O 1
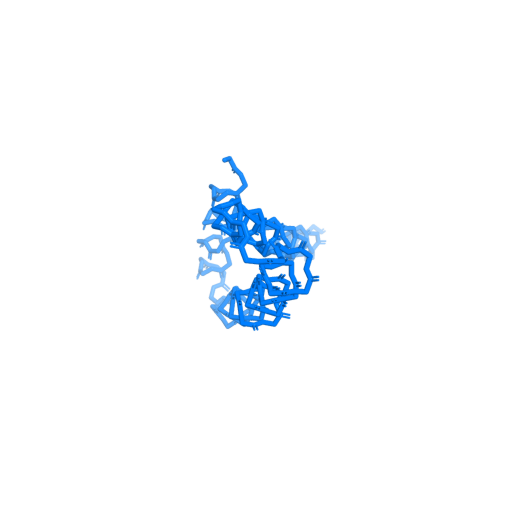ATOM 639 N N . LEU A 1 82 ? -15.727 2.913 15.773 1.00 67.38 82 LEU A N 1
ATOM 640 C CA . LEU A 1 82 ? -15.605 3.068 17.224 1.00 67.38 82 LEU A CA 1
ATOM 641 C C . LEU A 1 82 ? -16.209 4.391 17.735 1.00 67.38 82 LEU A C 1
ATOM 643 O O . LEU A 1 82 ? -16.411 4.500 18.941 1.00 67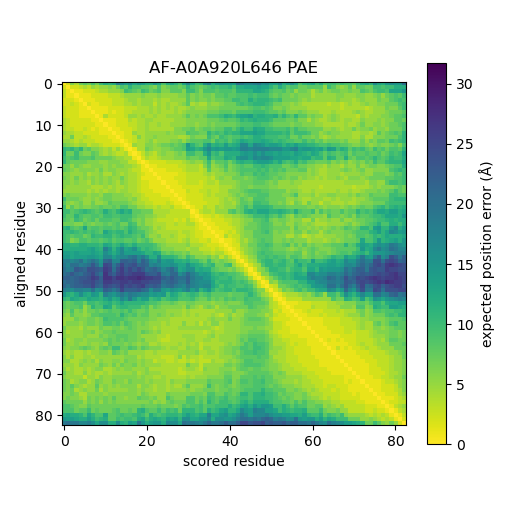.38 82 LEU A O 1
ATOM 647 N N . ASP A 1 83 ? -16.487 5.342 16.834 1.00 55.16 83 ASP A N 1
ATOM 648 C CA . ASP A 1 83 ? -17.310 6.542 17.067 1.00 55.16 83 ASP A CA 1
ATOM 649 C C . ASP A 1 83 ? -18.796 6.236 16.806 1.00 55.16 83 ASP A C 1
ATOM 651 O O . ASP A 1 83 ? -19.650 6.749 17.565 1.00 55.16 83 ASP A O 1
#

Secondary structure (DSSP, 8-state):
-HHHHHHHHHHHHHHTT--HHHHHHHHHIIIIIIHHHHHIIIIIISTT-TTHHHHHHHHHHHHHHHHHHHHHHHHHHHHHTT-